Protein AF-A0A1Y5FPK4-F1 (afdb_monomer_lite)

Structure (mmCIF, N/CA/C/O backbone):
data_AF-A0A1Y5FPK4-F1
#
_entry.id   AF-A0A1Y5FPK4-F1
#
loop_
_atom_site.group_PDB
_atom_site.id
_atom_site.type_symbol
_atom_site.label_atom_id
_atom_site.label_alt_id
_atom_site.label_comp_id
_atom_site.label_asym_id
_atom_site.label_entity_id
_atom_site.label_seq_id
_atom_site.pdbx_PDB_ins_code
_atom_site.Cartn_x
_atom_site.Cartn_y
_atom_site.Cartn_z
_atom_site.occupancy
_atom_site.B_iso_or_equiv
_atom_site.auth_seq_id
_atom_site.auth_comp_id
_atom_site.auth_asym_id
_atom_site.auth_atom_id
_atom_site.pdbx_PDB_model_num
ATOM 1 N N . MET A 1 1 ? 5.959 9.247 7.370 1.00 82.25 1 MET A N 1
ATOM 2 C CA . MET A 1 1 ? 5.191 9.446 6.116 1.00 82.25 1 MET A CA 1
ATOM 3 C C . MET A 1 1 ? 3.843 8.749 6.271 1.00 82.25 1 MET A C 1
ATOM 5 O O . MET A 1 1 ? 3.796 7.772 7.004 1.00 82.25 1 MET A O 1
ATOM 9 N N . TYR A 1 2 ? 2.769 9.231 5.640 1.00 88.88 2 TYR A N 1
ATOM 10 C CA . TYR A 1 2 ? 1.461 8.554 5.652 1.00 88.88 2 TYR A CA 1
ATOM 11 C C . TYR A 1 2 ? 1.298 7.607 4.461 1.00 88.88 2 TYR A C 1
ATOM 13 O O . TYR A 1 2 ? 1.951 7.792 3.430 1.00 88.88 2 TYR A O 1
ATOM 21 N N . LEU A 1 3 ? 0.402 6.625 4.586 1.00 87.69 3 LEU A N 1
ATOM 22 C CA . LEU A 1 3 ? 0.113 5.659 3.527 1.00 87.69 3 LEU A CA 1
ATOM 23 C C . LEU A 1 3 ? -0.330 6.344 2.226 1.00 87.69 3 LEU A C 1
ATOM 25 O O . LEU A 1 3 ? 0.108 5.936 1.158 1.00 87.69 3 LEU A O 1
ATOM 29 N N . SER A 1 4 ? -1.115 7.420 2.290 1.00 89.38 4 SER A N 1
ATOM 30 C CA . SER A 1 4 ? -1.511 8.195 1.103 1.00 89.38 4 SER A CA 1
ATOM 31 C C . SER A 1 4 ? -0.318 8.695 0.280 1.00 89.38 4 SER A C 1
ATOM 33 O O . SER A 1 4 ? -0.263 8.478 -0.931 1.00 89.38 4 SER A O 1
ATOM 35 N N . ASN A 1 5 ? 0.668 9.307 0.940 1.00 89.50 5 ASN A N 1
ATOM 36 C CA . ASN A 1 5 ? 1.888 9.787 0.289 1.00 89.50 5 ASN A CA 1
ATOM 37 C C . ASN A 1 5 ? 2.703 8.622 -0.273 1.00 89.50 5 ASN A C 1
ATOM 39 O O . ASN A 1 5 ? 3.226 8.713 -1.380 1.00 89.50 5 ASN A O 1
ATOM 43 N N . PHE A 1 6 ? 2.766 7.511 0.460 1.00 88.25 6 PHE A N 1
ATOM 44 C CA . PHE A 1 6 ? 3.452 6.314 -0.004 1.00 88.25 6 PHE A CA 1
ATOM 45 C C . PHE A 1 6 ? 2.835 5.753 -1.292 1.00 88.25 6 PHE A C 1
ATOM 47 O O . PHE A 1 6 ? 3.552 5.475 -2.249 1.00 88.25 6 PHE A O 1
ATOM 54 N N . ILE A 1 7 ? 1.505 5.644 -1.360 1.00 89.31 7 ILE A N 1
ATOM 55 C CA . ILE A 1 7 ? 0.808 5.173 -2.565 1.00 89.31 7 ILE A CA 1
ATOM 56 C C . ILE A 1 7 ? 0.992 6.139 -3.737 1.00 89.31 7 ILE A C 1
ATOM 58 O O . ILE A 1 7 ? 1.163 5.689 -4.871 1.00 89.31 7 ILE A O 1
ATOM 62 N N . ALA A 1 8 ? 1.016 7.449 -3.480 1.00 89.44 8 ALA A N 1
ATOM 63 C CA . ALA A 1 8 ? 1.319 8.436 -4.510 1.00 89.44 8 ALA A CA 1
ATOM 64 C C . ALA A 1 8 ? 2.724 8.231 -5.107 1.00 89.44 8 ALA A C 1
ATOM 66 O O . ALA A 1 8 ? 2.872 8.303 -6.326 1.00 89.44 8 ALA A O 1
ATOM 67 N N . GLU A 1 9 ? 3.729 7.906 -4.285 1.00 88.69 9 GLU A N 1
ATOM 68 C CA . GLU A 1 9 ? 5.065 7.549 -4.781 1.00 88.69 9 GLU A CA 1
ATOM 69 C C . GLU A 1 9 ? 5.060 6.245 -5.583 1.00 88.69 9 GLU A C 1
ATOM 71 O O . GLU A 1 9 ? 5.614 6.188 -6.680 1.00 88.69 9 GLU A O 1
ATOM 76 N N . LEU A 1 10 ? 4.387 5.197 -5.099 1.00 86.88 10 LEU A N 1
ATOM 77 C CA . LEU A 1 10 ? 4.311 3.927 -5.830 1.00 86.88 10 LEU A CA 1
ATOM 78 C C . LEU A 1 10 ? 3.645 4.083 -7.206 1.00 86.88 10 LEU A C 1
ATOM 80 O O . LEU A 1 10 ? 4.110 3.489 -8.180 1.00 86.88 10 LEU A O 1
ATOM 84 N N . ASN A 1 11 ? 2.607 4.920 -7.309 1.00 87.12 11 ASN A N 1
ATOM 85 C CA . ASN A 1 11 ? 1.953 5.240 -8.582 1.00 87.12 11 ASN A CA 1
ATOM 86 C C . ASN A 1 11 ? 2.884 5.951 -9.574 1.00 87.12 11 ASN A C 1
ATOM 88 O O . ASN A 1 11 ? 2.691 5.813 -10.778 1.00 87.12 11 ASN A O 1
ATOM 92 N N . ARG A 1 12 ? 3.903 6.685 -9.107 1.00 86.50 12 ARG A N 1
ATOM 93 C CA . ARG A 1 12 ? 4.907 7.295 -9.996 1.00 86.50 12 ARG A CA 1
ATOM 94 C C . ARG A 1 12 ? 5.880 6.272 -10.580 1.00 86.50 12 ARG A C 1
ATOM 96 O O . ARG A 1 12 ? 6.369 6.465 -11.690 1.00 86.50 12 ARG A O 1
ATOM 103 N N . HIS A 1 13 ? 6.170 5.200 -9.844 1.00 84.19 13 HIS A N 1
ATOM 104 C CA . HIS A 1 13 ? 7.191 4.215 -10.216 1.00 84.19 13 HIS A CA 1
ATOM 105 C C . HIS A 1 13 ? 6.644 2.973 -10.942 1.00 84.19 13 HIS A C 1
ATOM 107 O O . HIS A 1 13 ? 7.419 2.243 -11.560 1.00 84.19 13 HIS A O 1
ATOM 113 N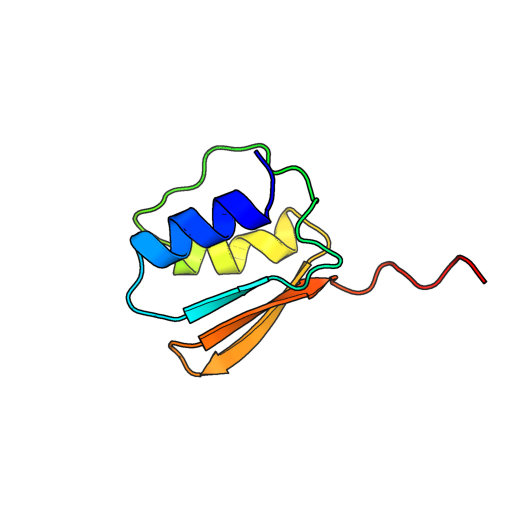 N . ARG A 1 14 ? 5.327 2.725 -10.916 1.00 77.50 14 ARG A N 1
ATOM 114 C CA . ARG A 1 14 ? 4.679 1.574 -11.569 1.00 77.50 14 ARG A CA 1
ATOM 115 C C . ARG A 1 14 ? 3.827 2.009 -12.763 1.00 77.50 14 ARG A C 1
ATOM 117 O O . ARG A 1 14 ? 3.083 2.977 -12.692 1.00 77.50 14 ARG A O 1
ATOM 124 N N . ARG A 1 15 ? 3.820 1.205 -13.831 1.00 77.00 15 ARG A N 1
ATOM 125 C CA . ARG A 1 15 ? 2.744 1.237 -14.837 1.00 77.00 15 ARG A CA 1
ATOM 126 C C . ARG A 1 15 ? 1.501 0.528 -14.275 1.00 77.00 15 ARG A C 1
ATOM 128 O O . ARG A 1 15 ? 1.422 -0.698 -14.297 1.00 77.00 15 ARG A O 1
ATOM 135 N N . GLY A 1 16 ? 0.571 1.289 -13.704 1.00 84.62 16 GLY A N 1
ATOM 136 C CA . GLY A 1 16 ? -0.676 0.792 -13.113 1.00 84.62 16 GLY A CA 1
ATOM 137 C C . GLY A 1 16 ? -1.354 1.841 -12.231 1.00 84.62 16 GLY A C 1
ATOM 138 O O . GLY A 1 16 ? -0.802 2.914 -12.012 1.00 84.62 16 GLY A O 1
ATOM 139 N N . TYR A 1 17 ? -2.547 1.531 -11.731 1.00 88.44 17 TYR A N 1
ATOM 140 C CA . TYR A 1 17 ? -3.307 2.385 -10.827 1.00 88.44 17 TYR A CA 1
ATOM 141 C C . TYR A 1 17 ? -3.457 1.717 -9.459 1.00 88.44 17 TYR A C 1
ATOM 143 O O . TYR A 1 17 ? -4.074 0.656 -9.323 1.00 88.44 17 TYR A O 1
ATOM 151 N N . ILE A 1 18 ? -2.885 2.352 -8.439 1.00 90.00 18 ILE A N 1
ATOM 152 C CA . ILE A 1 18 ? -3.016 1.955 -7.042 1.00 90.00 18 ILE A CA 1
ATOM 153 C C . ILE A 1 18 ? -3.882 2.995 -6.339 1.00 90.00 18 ILE A C 1
ATOM 155 O O . ILE A 1 18 ? -3.574 4.188 -6.341 1.00 90.00 18 ILE A O 1
ATOM 159 N N . GLN A 1 19 ? -4.967 2.543 -5.721 1.00 90.25 19 GLN A N 1
ATOM 160 C CA . GLN A 1 19 ? -5.865 3.394 -4.948 1.00 90.25 19 GLN A CA 1
ATOM 161 C C . GLN A 1 19 ? -5.821 2.998 -3.474 1.00 90.25 19 GLN A C 1
ATOM 163 O O . GLN A 1 19 ? -5.876 1.814 -3.163 1.00 90.25 19 GLN A O 1
ATOM 168 N N . CYS A 1 20 ? -5.777 3.962 -2.556 1.00 90.31 20 CYS A N 1
ATOM 169 C CA . CYS A 1 20 ? -5.977 3.705 -1.129 1.00 90.31 20 CYS A CA 1
ATOM 170 C C . CYS A 1 20 ? -7.380 4.132 -0.687 1.00 90.31 20 CYS A C 1
ATOM 172 O O . CYS A 1 20 ? -7.892 5.161 -1.133 1.00 90.31 20 CYS A O 1
ATOM 174 N N . ALA A 1 21 ? -7.995 3.371 0.215 1.00 90.19 21 ALA A N 1
ATOM 175 C CA . ALA A 1 21 ? -9.205 3.802 0.900 1.00 90.19 21 ALA A CA 1
ATOM 176 C C . ALA A 1 21 ? -8.897 4.968 1.866 1.00 90.19 21 ALA A C 1
ATOM 178 O O . ALA A 1 21 ? -7.850 4.960 2.520 1.00 90.19 21 ALA A O 1
ATOM 179 N N . PRO A 1 22 ? -9.799 5.959 1.993 1.00 88.69 22 PRO A N 1
ATOM 180 C CA . PRO A 1 22 ? -9.587 7.123 2.859 1.00 88.69 22 PRO A CA 1
ATOM 181 C C . PRO A 1 22 ? -9.428 6.740 4.340 1.00 88.69 22 PRO A C 1
ATOM 183 O O . PRO A 1 22 ? -8.650 7.363 5.059 1.00 88.69 22 PRO A O 1
ATOM 186 N N . GLU A 1 23 ? -10.081 5.661 4.771 1.00 88.81 23 GLU A N 1
ATOM 187 C CA . GLU A 1 23 ? -10.020 5.113 6.135 1.00 88.81 23 GLU A CA 1
ATOM 188 C C . GLU A 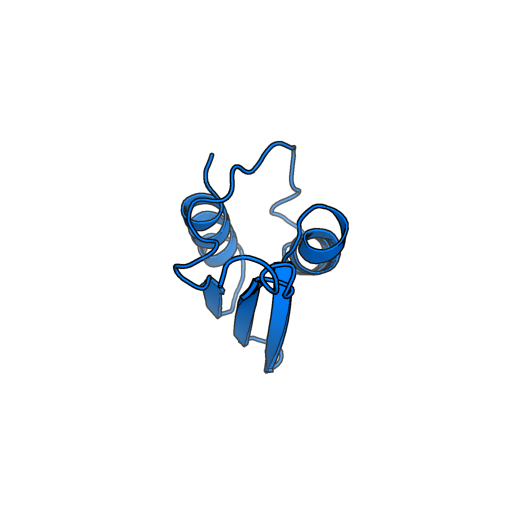1 23 ? -8.615 4.676 6.568 1.00 88.81 23 GLU A C 1
ATOM 190 O O . GLU A 1 23 ? -8.331 4.646 7.755 1.00 88.81 23 GLU A O 1
ATOM 195 N N . ILE A 1 24 ? -7.725 4.351 5.627 1.00 89.44 24 ILE A N 1
ATOM 196 C CA . ILE A 1 24 ? -6.345 3.927 5.923 1.00 89.44 24 ILE A CA 1
ATOM 197 C C . ILE A 1 24 ? -5.301 4.925 5.426 1.00 89.44 24 ILE A C 1
ATOM 199 O O . ILE A 1 24 ? -4.108 4.744 5.655 1.00 89.44 24 ILE A O 1
ATOM 203 N N . ALA A 1 25 ? -5.727 5.985 4.737 1.00 89.81 25 ALA A N 1
ATOM 204 C CA . ALA A 1 25 ? -4.840 6.970 4.123 1.00 89.81 25 ALA A CA 1
ATOM 205 C C . ALA A 1 25 ? -3.913 7.651 5.145 1.00 89.81 25 ALA A C 1
ATOM 207 O O . ALA A 1 25 ? -2.799 8.046 4.802 1.00 89.81 25 ALA A O 1
ATOM 208 N N . HIS A 1 26 ? -4.368 7.749 6.395 1.00 88.50 26 HIS A N 1
ATOM 209 C CA . HIS A 1 26 ? -3.659 8.354 7.517 1.00 88.50 26 HIS A CA 1
ATOM 210 C C . HIS A 1 26 ? -2.778 7.367 8.299 1.00 88.50 26 HIS A C 1
ATOM 212 O O . HIS A 1 26 ? -2.143 7.773 9.272 1.00 88.50 26 HIS A O 1
ATOM 218 N N . LEU A 1 27 ? -2.714 6.086 7.907 1.00 87.25 27 LEU A N 1
ATOM 219 C CA . LEU A 1 27 ? -1.858 5.127 8.601 1.00 87.25 27 LEU A CA 1
ATOM 220 C C . LEU A 1 27 ? -0.386 5.544 8.465 1.00 87.25 27 LEU A C 1
ATOM 222 O O . LEU A 1 27 ? 0.073 5.825 7.348 1.00 87.25 27 LEU A O 1
ATOM 226 N N . PRO A 1 28 ? 0.362 5.609 9.581 1.00 87.06 28 PRO A N 1
ATOM 227 C CA . PRO A 1 28 ? 1.776 5.922 9.536 1.00 87.06 28 PRO A CA 1
ATOM 228 C C . PRO A 1 28 ? 2.538 4.766 8.887 1.00 87.06 28 PRO A C 1
ATOM 230 O O . PRO A 1 28 ? 2.365 3.602 9.238 1.00 87.06 28 PRO A O 1
ATOM 233 N N . ILE A 1 29 ? 3.408 5.112 7.946 1.00 85.25 29 ILE A N 1
ATOM 234 C CA . ILE A 1 29 ? 4.340 4.193 7.304 1.00 85.25 29 ILE A CA 1
ATOM 235 C C . ILE A 1 29 ? 5.732 4.466 7.857 1.00 85.25 29 ILE A C 1
ATOM 237 O O . ILE A 1 29 ? 6.261 5.579 7.725 1.00 85.25 29 ILE A O 1
ATOM 241 N N . SER A 1 30 ? 6.314 3.437 8.465 1.00 78.62 30 SER A N 1
ATOM 242 C CA . SER A 1 30 ? 7.691 3.405 8.938 1.00 78.62 30 SER A CA 1
ATOM 243 C C . SER A 1 30 ? 8.412 2.222 8.297 1.00 78.62 30 SER A C 1
ATOM 245 O O . SER A 1 30 ? 7.966 1.083 8.374 1.00 78.62 30 SER A O 1
ATOM 247 N N . GLY A 1 31 ? 9.528 2.501 7.628 1.00 76.81 31 GLY A N 1
ATOM 248 C CA . GLY A 1 31 ? 10.339 1.473 6.989 1.00 76.81 31 GLY A CA 1
ATOM 249 C C . GLY A 1 31 ? 10.958 1.934 5.680 1.00 76.81 31 GLY A C 1
ATOM 250 O O . GLY A 1 31 ? 10.583 2.960 5.108 1.00 76.81 31 GLY A O 1
ATOM 251 N N . THR A 1 32 ? 11.915 1.142 5.211 1.00 78.12 32 THR A N 1
ATOM 252 C CA . THR A 1 32 ? 12.533 1.306 3.899 1.00 78.12 32 THR A CA 1
ATOM 253 C C . THR A 1 32 ? 11.863 0.334 2.942 1.00 78.12 32 THR A C 1
ATOM 255 O O . THR A 1 32 ? 11.968 -0.877 3.121 1.00 78.12 32 THR A O 1
ATOM 258 N N . TYR A 1 33 ? 11.179 0.860 1.928 1.00 77.38 33 TYR A N 1
ATOM 259 C CA . TYR A 1 33 ? 10.467 0.046 0.945 1.00 77.38 33 TYR A CA 1
ATOM 260 C C . TYR A 1 33 ? 11.133 0.177 -0.428 1.00 77.38 33 TYR A C 1
ATOM 262 O O . TYR A 1 33 ? 11.288 1.296 -0.926 1.00 77.38 33 TYR A O 1
ATOM 270 N N . PRO A 1 34 ? 11.542 -0.933 -1.062 1.00 75.38 34 PRO A N 1
ATOM 271 C CA . PRO A 1 34 ? 12.188 -0.891 -2.366 1.00 75.38 34 PRO A CA 1
ATOM 272 C C . PRO A 1 34 ? 11.201 -0.473 -3.470 1.00 75.38 34 PRO A C 1
ATOM 274 O O . PRO A 1 34 ? 10.375 -1.262 -3.920 1.00 75.38 34 PRO A O 1
ATOM 277 N N . LEU A 1 35 ? 11.333 0.758 -3.976 1.00 76.44 35 LEU A N 1
ATOM 278 C CA . LEU A 1 35 ? 10.465 1.305 -5.037 1.00 76.44 35 LEU A CA 1
ATOM 279 C C . LEU A 1 35 ? 10.635 0.613 -6.402 1.00 76.44 35 LEU A C 1
ATOM 281 O O . LEU A 1 35 ? 9.761 0.711 -7.257 1.00 76.44 35 LEU A O 1
ATOM 285 N N . HIS A 1 36 ? 11.738 -0.112 -6.609 1.00 77.00 36 HIS A N 1
ATOM 286 C CA . HIS A 1 36 ? 12.000 -0.849 -7.848 1.00 77.00 36 HIS A CA 1
ATOM 287 C C . HIS A 1 36 ? 11.183 -2.151 -7.968 1.00 77.00 36 HIS A C 1
ATOM 289 O O . HIS A 1 36 ? 11.111 -2.715 -9.057 1.00 77.00 36 HIS A O 1
ATOM 295 N N . ARG A 1 37 ? 10.549 -2.619 -6.879 1.00 79.06 37 ARG A N 1
ATOM 296 C CA . ARG A 1 37 ? 9.695 -3.823 -6.859 1.00 79.06 37 ARG A CA 1
ATOM 297 C C . ARG A 1 37 ? 8.351 -3.544 -6.196 1.00 79.06 37 ARG A C 1
ATOM 299 O O . ARG A 1 37 ? 8.010 -4.119 -5.166 1.00 79.06 37 ARG A O 1
ATOM 306 N N . VAL A 1 38 ? 7.574 -2.645 -6.800 1.00 83.44 38 VAL A N 1
ATOM 307 C CA . VAL A 1 38 ? 6.268 -2.217 -6.268 1.00 83.44 38 VAL A CA 1
ATOM 308 C C . VAL A 1 38 ? 5.334 -3.401 -5.977 1.00 83.44 38 VAL A C 1
ATOM 310 O O . VAL A 1 38 ? 4.644 -3.379 -4.966 1.00 83.44 38 VAL A O 1
ATOM 313 N N . ASP A 1 39 ? 5.324 -4.449 -6.806 1.00 82.75 39 ASP A N 1
ATOM 314 C CA . ASP A 1 39 ? 4.516 -5.656 -6.564 1.00 82.75 39 ASP A CA 1
ATOM 315 C C . ASP A 1 39 ? 4.879 -6.387 -5.263 1.00 82.75 39 ASP A C 1
ATOM 317 O O . ASP A 1 39 ? 3.988 -6.779 -4.509 1.00 82.75 39 ASP A O 1
ATOM 321 N N . GLU A 1 40 ? 6.172 -6.525 -4.960 1.00 85.06 40 GLU A N 1
ATOM 322 C CA . GLU A 1 40 ? 6.636 -7.167 -3.722 1.00 85.06 40 GLU A CA 1
ATOM 323 C C . GLU A 1 40 ? 6.271 -6.325 -2.498 1.00 85.06 40 GLU A C 1
ATOM 325 O O . GLU A 1 40 ? 5.795 -6.846 -1.491 1.00 85.06 40 GLU A O 1
ATOM 330 N N . VAL A 1 41 ? 6.423 -5.003 -2.613 1.00 86.50 41 VAL A N 1
ATOM 331 C CA . VAL A 1 41 ? 6.008 -4.051 -1.577 1.00 86.50 41 VAL A CA 1
ATOM 332 C C . VAL A 1 41 ? 4.506 -4.149 -1.314 1.00 86.50 41 VAL A C 1
ATOM 334 O O . VAL A 1 41 ? 4.090 -4.198 -0.158 1.00 86.50 41 VAL A O 1
ATOM 337 N N . LEU A 1 42 ? 3.686 -4.206 -2.369 1.00 84.94 42 LEU A N 1
ATOM 338 C CA . LEU A 1 42 ? 2.241 -4.366 -2.235 1.00 84.94 42 LEU A CA 1
ATOM 339 C C . LEU A 1 42 ? 1.905 -5.677 -1.520 1.00 84.94 42 LEU A C 1
ATOM 341 O O . LEU A 1 42 ? 1.128 -5.654 -0.570 1.00 84.94 42 LEU A O 1
ATOM 345 N N . ALA A 1 43 ? 2.520 -6.794 -1.914 1.00 86.12 43 ALA A N 1
ATOM 346 C CA . ALA A 1 43 ? 2.305 -8.093 -1.276 1.00 86.12 43 ALA A CA 1
ATOM 347 C C . ALA A 1 43 ? 2.742 -8.125 0.203 1.00 86.12 43 ALA A C 1
ATOM 349 O O . ALA A 1 43 ? 2.145 -8.846 1.003 1.00 86.12 43 ALA A O 1
ATOM 350 N N . ALA A 1 44 ? 3.745 -7.327 0.580 1.00 86.44 44 ALA A N 1
ATOM 351 C CA . ALA A 1 44 ? 4.221 -7.211 1.955 1.00 86.44 44 ALA A CA 1
ATOM 352 C C . ALA A 1 44 ? 3.358 -6.286 2.837 1.00 86.44 44 ALA A C 1
ATOM 354 O O . ALA A 1 44 ? 3.362 -6.438 4.058 1.00 86.44 44 ALA A O 1
ATOM 355 N N . LEU A 1 45 ? 2.597 -5.347 2.255 1.00 85.44 45 LEU A N 1
ATOM 356 C CA . LEU A 1 45 ? 1.778 -4.387 3.013 1.00 85.44 45 LEU A CA 1
ATOM 357 C C . LEU A 1 45 ? 0.796 -5.063 3.991 1.00 85.44 45 LEU A C 1
ATOM 359 O O . LEU A 1 45 ? 0.813 -4.685 5.161 1.00 85.44 45 LEU A O 1
ATOM 363 N N . PRO A 1 46 ? -0.007 -6.071 3.590 1.00 87.69 46 PRO A N 1
ATOM 364 C CA . PRO A 1 46 ? -0.900 -6.788 4.507 1.00 87.69 46 PRO A CA 1
ATOM 365 C C . PRO A 1 46 ? -0.200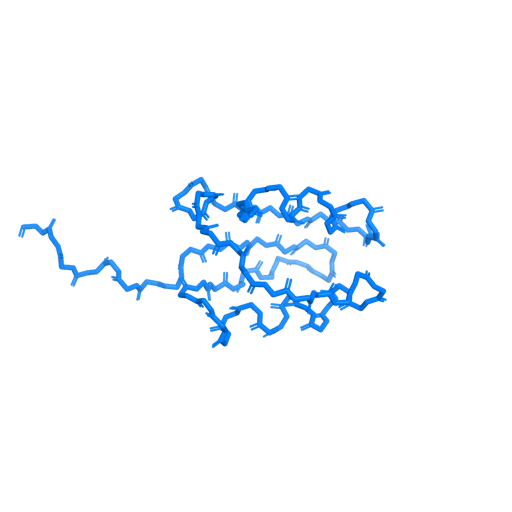 -7.536 5.647 1.00 87.69 46 PRO A C 1
ATOM 367 O O . PRO A 1 46 ? -0.850 -7.879 6.628 1.00 8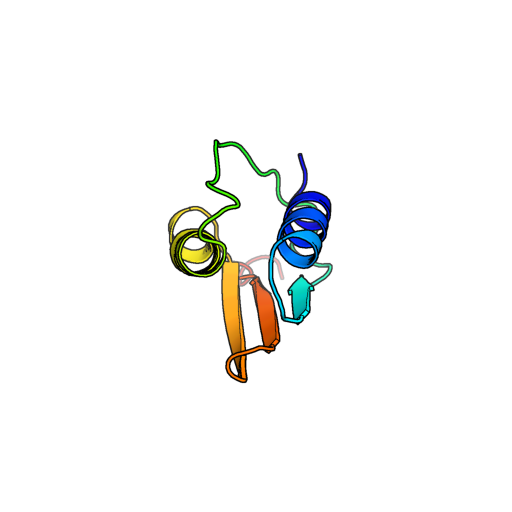7.69 46 PRO A O 1
ATOM 370 N N . GLN A 1 47 ? 1.098 -7.829 5.513 1.00 86.25 47 GLN A N 1
ATOM 371 C CA . GLN A 1 47 ? 1.874 -8.516 6.551 1.00 86.25 47 GLN A CA 1
ATOM 372 C C . GLN A 1 47 ? 2.401 -7.541 7.607 1.00 86.25 47 GLN A C 1
ATOM 374 O O . GLN A 1 47 ? 2.560 -7.905 8.768 1.00 86.25 47 GLN A O 1
ATOM 379 N N . ALA A 1 48 ? 2.682 -6.301 7.203 1.00 82.94 48 ALA A N 1
ATOM 380 C CA . ALA A 1 48 ? 3.210 -5.264 8.083 1.00 82.94 48 ALA A CA 1
ATOM 381 C C . ALA A 1 48 ? 2.114 -4.383 8.706 1.00 82.94 48 ALA A C 1
ATOM 383 O O . ALA A 1 48 ? 2.349 -3.742 9.728 1.00 82.94 48 ALA A O 1
ATOM 384 N N . LEU A 1 49 ? 0.938 -4.303 8.079 1.00 83.69 49 LEU A N 1
ATOM 385 C CA . LEU A 1 49 ? -0.141 -3.387 8.447 1.00 83.69 49 LEU A CA 1
ATOM 386 C C . LEU A 1 49 ? -1.501 -4.093 8.376 1.00 83.69 49 LEU A C 1
ATOM 388 O O . LEU A 1 49 ? -1.668 -5.005 7.567 1.00 83.69 49 LEU A O 1
ATOM 392 N N . PRO A 1 50 ? -2.512 -3.628 9.135 1.00 86.19 50 PRO A N 1
ATOM 393 C CA . PRO A 1 50 ? -3.882 -4.140 9.073 1.00 86.19 50 PRO A CA 1
ATOM 394 C C . PRO A 1 50 ? -4.602 -3.653 7.801 1.00 86.19 50 PRO A C 1
ATOM 396 O O . PRO A 1 50 ? -5.624 -2.966 7.840 1.00 86.19 50 PRO A O 1
ATOM 399 N N . VAL A 1 51 ? -4.059 -3.995 6.636 1.00 90.06 51 VAL A N 1
ATOM 400 C CA . VAL A 1 51 ? -4.566 -3.621 5.312 1.00 90.06 51 VAL A CA 1
ATOM 401 C C . VAL A 1 51 ? -4.767 -4.859 4.448 1.00 90.06 51 VAL A C 1
ATOM 403 O O . VAL A 1 51 ? -4.122 -5.887 4.627 1.00 90.06 51 VAL A O 1
ATOM 406 N N . ARG A 1 52 ? -5.681 -4.775 3.488 1.00 91.19 52 ARG A N 1
ATOM 407 C CA . ARG A 1 52 ? -5.974 -5.817 2.506 1.00 91.19 52 ARG A CA 1
ATOM 408 C C . ARG A 1 52 ? -5.845 -5.237 1.104 1.00 91.19 52 ARG A C 1
ATOM 410 O O . ARG A 1 52 ? -6.242 -4.101 0.852 1.00 91.19 52 ARG A O 1
ATOM 417 N N . LEU A 1 53 ? -5.341 -6.049 0.181 1.00 90.81 53 LEU A N 1
ATOM 418 C CA . LEU A 1 53 ? -5.347 -5.734 -1.242 1.00 90.81 53 LEU A CA 1
ATOM 419 C C . LEU A 1 53 ? -6.618 -6.274 -1.905 1.00 90.81 53 LEU A C 1
ATOM 421 O O . LEU A 1 53 ? -6.978 -7.437 -1.739 1.00 90.81 53 LEU A O 1
ATOM 425 N N . GLN A 1 54 ? -7.268 -5.430 -2.691 1.00 91.25 54 GLN A N 1
ATOM 426 C CA . GLN A 1 54 ? -8.320 -5.770 -3.637 1.00 91.25 54 GLN A CA 1
ATOM 427 C C . GLN A 1 54 ? -7.747 -5.617 -5.044 1.00 91.25 54 GLN A C 1
ATOM 429 O O . GLN A 1 54 ? -7.469 -4.511 -5.507 1.00 91.25 54 GLN A O 1
ATOM 434 N N . LEU A 1 55 ? -7.531 -6.746 -5.707 1.00 89.12 55 LEU A N 1
ATOM 435 C CA . LEU A 1 55 ? -7.033 -6.803 -7.076 1.00 89.12 55 LEU A CA 1
ATOM 436 C C . LEU A 1 55 ? -8.240 -6.841 -8.012 1.00 89.12 55 LEU A C 1
ATOM 438 O O . LEU A 1 55 ? -8.985 -7.817 -8.007 1.00 89.12 55 LEU A O 1
ATOM 442 N N . TYR A 1 56 ? -8.442 -5.783 -8.795 1.00 88.12 56 TYR A N 1
ATOM 443 C CA . TYR A 1 56 ? -9.469 -5.780 -9.843 1.00 88.12 56 TYR A CA 1
ATOM 444 C C . TYR A 1 56 ? -8.905 -6.339 -11.149 1.00 88.12 56 TYR A C 1
ATOM 446 O O . TYR A 1 56 ? -9.565 -7.103 -11.845 1.00 88.12 56 TYR A O 1
ATOM 454 N N . THR A 1 57 ? -7.668 -5.960 -11.477 1.00 85.75 57 THR A N 1
ATOM 455 C CA . THR A 1 57 ? -6.914 -6.447 -12.640 1.00 85.75 57 THR A CA 1
ATOM 456 C C . THR A 1 57 ? -5.420 -6.483 -12.306 1.00 85.75 57 THR A C 1
ATOM 458 O O . THR A 1 57 ? -5.001 -5.965 -11.272 1.00 85.75 57 THR A O 1
ATOM 461 N N . GLN A 1 58 ? -4.588 -7.012 -13.209 1.00 81.00 58 GLN A N 1
ATOM 462 C CA . GLN A 1 58 ? -3.120 -6.994 -13.070 1.00 81.00 58 GLN A CA 1
ATOM 463 C C . GLN A 1 58 ? -2.503 -5.579 -12.952 1.00 81.00 58 GLN A C 1
ATOM 465 O O . GLN A 1 58 ? -1.381 -5.422 -12.467 1.00 81.00 58 GLN A O 1
ATOM 470 N N . TYR A 1 59 ? -3.230 -4.538 -13.379 1.00 84.75 59 TYR A N 1
ATOM 471 C CA . TYR A 1 59 ? -2.777 -3.144 -13.330 1.00 84.75 59 TYR A CA 1
ATOM 472 C C . TYR A 1 59 ? -3.579 -2.279 -12.360 1.00 84.75 59 TYR A C 1
ATOM 474 O O . TYR A 1 59 ? -3.225 -1.117 -12.189 1.00 84.75 59 TYR A O 1
ATOM 482 N N . TRP A 1 60 ? -4.631 -2.808 -11.727 1.00 90.69 60 TRP A N 1
ATOM 483 C CA . TRP A 1 60 ? -5.471 -2.051 -10.801 1.00 90.69 60 TRP A CA 1
ATOM 484 C C . TRP A 1 60 ? -5.556 -2.745 -9.449 1.00 90.69 60 TRP A C 1
ATOM 486 O O . TRP A 1 60 ? -6.211 -3.780 -9.290 1.00 90.69 60 TRP A O 1
ATOM 496 N N . VAL A 1 61 ? -4.926 -2.108 -8.463 1.00 91.25 61 VAL A N 1
ATOM 497 C CA . VAL A 1 61 ? -4.926 -2.536 -7.067 1.00 91.25 61 VAL A CA 1
ATOM 498 C C . VAL A 1 61 ? -5.607 -1.477 -6.213 1.00 91.25 61 VAL A C 1
ATOM 500 O O . VAL A 1 61 ? -5.318 -0.287 -6.321 1.00 91.25 61 VAL A O 1
ATOM 503 N N . ARG A 1 62 ? -6.506 -1.896 -5.332 1.00 92.25 62 ARG A N 1
ATOM 504 C CA . ARG A 1 62 ? -7.089 -1.042 -4.302 1.00 92.25 62 ARG A CA 1
ATOM 505 C C . ARG A 1 62 ? -6.700 -1.567 -2.932 1.00 92.25 62 ARG A C 1
ATOM 507 O O . ARG A 1 62 ? -6.823 -2.752 -2.659 1.00 92.25 62 ARG A O 1
ATOM 514 N N . ILE A 1 63 ? -6.216 -0.692 -2.071 1.00 91.69 63 ILE A N 1
ATOM 515 C CA . ILE A 1 63 ? -5.791 -1.015 -0.715 1.00 91.69 63 ILE A CA 1
ATOM 516 C C . ILE A 1 63 ? -6.890 -0.537 0.220 1.00 91.69 63 ILE A C 1
ATOM 518 O O . ILE A 1 63 ? -7.262 0.637 0.205 1.00 91.69 63 ILE A O 1
ATOM 522 N N . VAL A 1 64 ? -7.419 -1.457 1.011 1.00 91.94 64 VAL A N 1
ATOM 523 C CA . VAL A 1 64 ? -8.503 -1.219 1.968 1.00 91.94 64 VAL A CA 1
ATOM 524 C C . VAL A 1 64 ? -8.059 -1.663 3.356 1.00 91.94 64 VAL A C 1
ATOM 526 O O . VAL A 1 64 ? -7.075 -2.389 3.483 1.00 91.94 64 VAL A O 1
ATOM 529 N N . ALA A 1 65 ? -8.754 -1.241 4.410 1.00 90.31 65 ALA A N 1
ATOM 530 C CA . ALA A 1 65 ? -8.497 -1.788 5.738 1.00 90.31 65 ALA A CA 1
ATOM 531 C C . ALA A 1 65 ? -8.729 -3.310 5.720 1.00 90.31 65 ALA A C 1
ATOM 533 O O . ALA A 1 65 ? -9.770 -3.783 5.255 1.00 90.31 65 ALA A O 1
ATOM 534 N N . ALA A 1 66 ? -7.770 -4.094 6.220 1.00 84.94 66 ALA A N 1
ATOM 535 C CA . ALA A 1 66 ? -8.065 -5.467 6.599 1.00 84.94 66 ALA A CA 1
ATOM 536 C C . ALA A 1 66 ? -8.868 -5.343 7.883 1.00 84.94 66 ALA A C 1
ATOM 538 O O . ALA A 1 66 ? -8.331 -4.904 8.894 1.00 84.94 66 ALA A O 1
ATOM 539 N N . LYS A 1 67 ? -10.169 -5.621 7.800 1.00 65.44 67 LYS A N 1
ATOM 540 C CA . LYS A 1 67 ? -11.130 -5.479 8.894 1.00 65.44 67 LYS A CA 1
ATOM 541 C C . LYS A 1 67 ? -10.530 -5.986 10.224 1.00 65.44 67 LYS A C 1
ATOM 543 O O . LYS A 1 67 ? -10.494 -7.182 10.477 1.00 65.44 67 LYS A O 1
ATOM 548 N N . ALA A 1 68 ? -10.069 -5.041 11.041 1.00 53.72 68 ALA A N 1
ATOM 549 C CA . ALA A 1 68 ? -9.857 -5.123 12.487 1.00 53.72 68 ALA A CA 1
ATOM 550 C C . ALA A 1 68 ? -10.684 -4.014 13.176 1.00 53.72 68 ALA A C 1
ATOM 552 O O . ALA A 1 68 ? -10.335 -3.498 14.232 1.00 53.72 68 ALA A O 1
ATOM 553 N N . GLN A 1 69 ? -11.773 -3.597 12.521 1.00 49.53 69 GLN A N 1
ATOM 554 C CA . GLN A 1 69 ? -12.763 -2.646 13.018 1.00 49.53 69 GLN A CA 1
ATOM 555 C C . GLN A 1 69 ? -14.105 -3.381 13.074 1.00 49.53 69 GLN A C 1
ATOM 557 O O . GLN A 1 69 ? -14.977 -3.228 12.224 1.00 49.53 69 GLN A O 1
ATOM 562 N N . GLU A 1 70 ? -14.202 -4.272 14.052 1.00 47.50 70 GLU A N 1
ATOM 563 C CA . GLU A 1 70 ? -15.453 -4.807 14.583 1.00 47.50 70 GLU A CA 1
ATOM 564 C C . GLU A 1 70 ? -15.316 -4.791 16.106 1.00 47.50 70 GLU A C 1
ATOM 566 O O . GLU A 1 70 ? -15.160 -5.825 16.734 1.00 47.50 70 GLU A O 1
ATOM 571 N N . SER A 1 71 ? -15.212 -3.587 16.676 1.00 44.69 71 SER A N 1
ATOM 572 C CA . SER A 1 71 ? -15.544 -3.290 18.075 1.00 44.69 71 SER A CA 1
ATOM 573 C C . SER A 1 71 ? -15.408 -1.785 18.315 1.00 44.69 71 SER A C 1
ATOM 575 O O . SER A 1 71 ? -14.346 -1.308 18.704 1.00 44.69 71 SER A O 1
ATOM 577 N N . ALA A 1 72 ? -16.477 -1.049 18.032 1.00 40.16 72 ALA A N 1
ATOM 578 C CA . ALA A 1 72 ? -16.880 0.166 18.746 1.00 40.16 72 ALA A CA 1
ATOM 579 C C . ALA A 1 72 ? -18.265 0.570 18.213 1.00 40.16 72 ALA A C 1
ATOM 581 O O . ALA A 1 72 ? -18.413 1.554 17.489 1.00 40.16 72 ALA A O 1
ATOM 582 N N . ALA A 1 73 ? -19.245 -0.287 18.501 1.00 34.50 73 ALA A N 1
ATOM 583 C CA . ALA A 1 73 ? -20.632 0.118 18.691 1.00 34.50 73 ALA A CA 1
ATOM 584 C C . ALA A 1 73 ? -20.865 0.215 20.204 1.00 34.50 73 ALA A C 1
ATOM 586 O O . ALA A 1 73 ? -20.203 -0.572 20.925 1.00 34.50 73 ALA A O 1
#

Foldseek 3Di:
DFPLVVLVLLPVLDQADEAEDPVRRRPDDDDDDPSNCSVVSVVCDVVVFQWDWDDPDPRYIYIYGNPPPPDDD

Sequence (73 aa):
MYLSNFIAELNRHRRGYIQCAPEIAHLPISGTYPLHRVDEVLAALPQALPVRLQLYTQYWVRIVAAKAQESAA

Radius of gyration: 12.1 Å; chains: 1; bounding box: 33×18×34 Å

Secondary structure (DSSP, 8-state):
-BHHHHHHHHHHHSSSEEEE-GGGTT-B--S---GGGHHHHHHHHHHHSSEEEEEEETTEEEEEE-S------

pLDDT: mean 82.44, std 12.35, range [34.5, 92.25]

=== Feature glossary ===
The record interleaves many kinds of information about one protein. Here is each kind framed as the question it answers.

Q: What does the local fold look like, residue by residue?
A: A 3Di character summarizes, for each residue, the relative orientation of the Cα frame of its nearest spatial neighbor. Because it encodes fold topology rather than chemistry, 3Di alignments detect remote structural similarity that sequence alignment misses.

Q: Which residues are in helices, strands, or loops?
A: Secondary structure is the local, repeating backb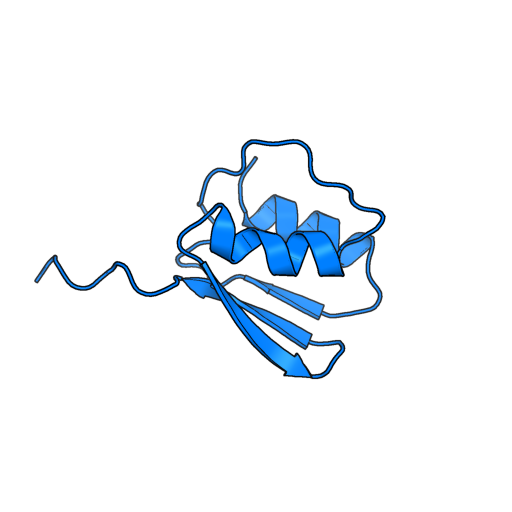one conformation. DSSP classifies it into eight states by reading the hydrogen-bond network: three helix types (H, G, I), two β types (E, B), two non-regular types (T, S), and unstructured coil (-).

Q: How big and how compact is the whole molecule?
A: Three whole-structure scalars: the radius of gyration (RMS distance of Cα from centroid, in Å), the count of Cα–Cα contacts (pairs closer than 8 Å and separated by more than four residues in sequence — i.e. tertiary, not local, contacts), and the bounding-box dimensions. Together they distinguish compact globular folds from extended fibres or disordered chains.

Q: How confident is the AlphaFold model at each residue?
A: For AlphaFold models, the B-factor field carries pLDDT — the model's own estimate of local accuracy on a 0–100 scale. Regions with pLDDT<50 should be treated as essentially unmodeled; they often correspond to intrinsically disordered segments.

Q: What family and function is it annotated with?
A: Functional annotations link the protein to curated databases. InterPro entries identify conserved domains and families by matching the sequence against member-database signatures (Pfam, PROSITE, CDD, …). Gene Ontology (GO) terms describe molecular function, biological process, and cellular component in a controlled vocabulary. CATH places the structure in a hierarchical fold classification (Class/Architecture/Topology/Homologous-superfamily). The organism is the source species.

Q: What known structures does this most resemble?
A: Nearest PDB neighbors are the top structural matches found by Foldseek when searching this structure against the entire Protein Data Bank. Each hit reports a TM-score (0 to 1; >0.5 almost always implies the same fold) and an E-value. These are *structural* homologs — they may share no detectable sequence similarity.

Q: Which residues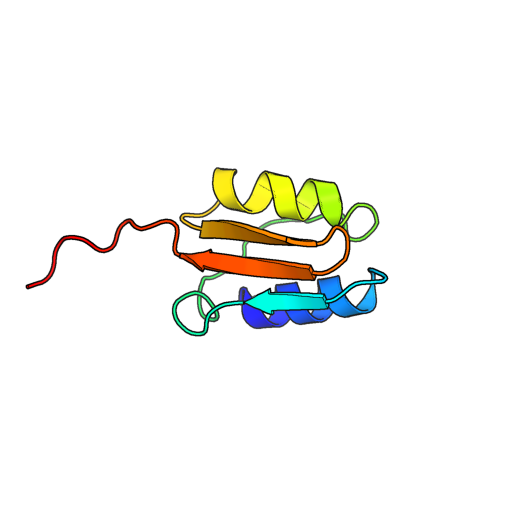 are buried vs exposed?
A: Solvent-accessible surface area (SASA) is the area in Å² traced out by the centre of a 1.4 Å probe sphere (a water molecule) rolled over the protein's van der Waals surface (Shrake–Rupley / Lee–Richards construction). Buried residues have near-zero SASA; fully exposed residues can exceed 200 Å². The total SASA scales roughly with the number of surface residues.

Q: What are the backbone torsion angles?
A: φ (phi) and ψ (psi) are the two rotatable backbone dihedrals per residue: φ is the C(i-1)–N–Cα–C torsion, ψ is the N–Cα–C–N(i+1) torsion, both in degrees on (−180°, 180°]. α-helical residues cluster near (−60°, −45°); β-strand residues near (−120°, +130°). A Ramachandran plot is simply a scatter of (φ, ψ) for every residue.

Q: Are the domains correctly placed relative to each other?
A: Predicted aligned error is AlphaFold's pairwise confidence. Unlike pLDDT (per-residue), PAE is per-residue-pair and captures whether two parts of the structure are correctly placed relative to each other. Units are ångströms of expected positional error.

Q: What if only a Cα trace is available?
A: P-SEA three-state annotation labels each residue as helix, strand, or coil based purely on the geometry of the Cα trace. It serves as a fallback when the full backbone (and thus DSSP) is unavailable.

Q: What is the amino-acid chain?
A: This is the polypeptide sequence — one letter per residue, N-terminus first. Length ranges from a few dozen residues for small domains to over a thousand for large multi-domain proteins.

Q: What do the rendered images show?
A: The six renders are orthographic views along the three Cartesian axes in both directions. Representation (cartoon, sticks, or surface) and color scheme (sequence-rainbow or by-chain) vary across proteins so the training set covers all the common visualization conventions.

Q: What do the diagnostic plots show?
A: Plot images: a contact map (which residues are close in 3D, as an N×N binary image), a Ramachandran scatter (backbone torsion angles, revealing secondary-structure composition at a glance), and — for AlphaFold structures — a PAE heatmap (pairwise prediction confidence).

Q: How mobile is each atom in the crystal?
A: B-factor (Debye–Waller factor) reflects atomic displacement in the crystal lattice. It is an experimental observable (units Å²), not a prediction; low values mean the atom is pinned down, high values mean it moves or is heterogeneous across the crystal.

Q: Where is each backbone atom in 3D?
A: The mmCIF table is the protein's shape written out atom by atom. For each backbone N, Cα, C, and carbonyl O, it records an (x, y, z) coordinate triple in Å plus the residue type, chain letter, and residue number.